Protein AF-A0A1Q3BXZ6-F1 (afdb_monomer)

Organism: 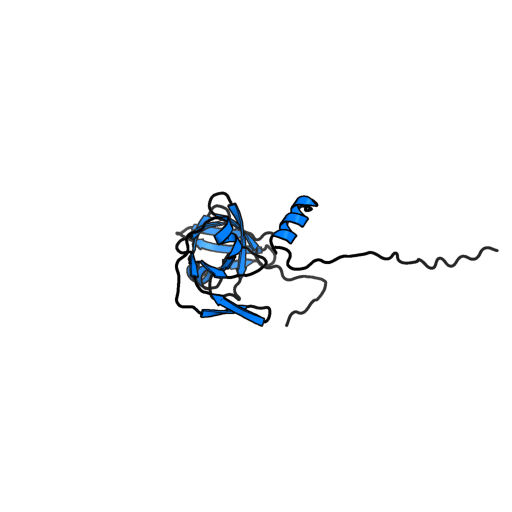Cephalotus follicularis (NCBI:txid3775)

Nearest PDB structures (foldseek):
  5yq8-assembly2_D  TM=7.982E-01  e=8.356E-07  Leishmania major
  4rgh-assembly1_A  TM=7.902E-01  e=2.159E-06  Homo sapiens
  4z2z-assembly1_A  TM=7.695E-01  e=9.748E-06  Saccharomyces cerevisiae S288C
  4z2z-assembly1_B  TM=7.275E-01  e=1.704E-05  Saccharomyces cerevisiae S288C
  7d66-assembly2_I  TM=7.516E-01  e=1.017E-04  Toxoplasma gondii GT1

pLDDT: mean 84.39, std 17.71, range [28.81, 98.69]

Foldseek 3Di:
DDDDDPPDDQDWFWFFKDQPNDTFIETEDQPDAFKAFEPVVCVVVVQDKDFDDKDWDQDPVRDIWIFGIWGFQGWMDTPNDTDTGIHTYTNDADGRMYHYPVVVVVQPDWDADSVQSKIWGDDPNDIDIGGGDPDPPPDPDDPVRVVVCVVVVRDPDDDDDDDDDDPDPPPDDDD

Structure (mmCIF, N/CA/C/O backbone):
data_AF-A0A1Q3BXZ6-F1
#
_entry.id   AF-A0A1Q3BXZ6-F1
#
loop_
_atom_site.group_PDB
_atom_site.id
_atom_site.type_symbol
_atom_site.label_atom_id
_atom_site.label_alt_id
_atom_site.label_comp_id
_atom_site.label_asym_id
_atom_site.label_entity_id
_atom_site.label_seq_id
_atom_site.pdbx_PDB_ins_code
_atom_site.Cartn_x
_atom_site.Cartn_y
_atom_site.Cartn_z
_atom_site.occupancy
_atom_site.B_iso_or_equiv
_atom_site.auth_seq_id
_atom_site.auth_comp_id
_atom_site.auth_asym_id
_atom_site.auth_atom_id
_atom_site.pdbx_PDB_model_num
ATOM 1 N N . MET A 1 1 ? 16.594 15.673 2.621 1.00 28.81 1 MET A N 1
ATOM 2 C CA . MET A 1 1 ? 17.407 15.980 3.817 1.00 28.81 1 MET A CA 1
ATOM 3 C C . MET A 1 1 ? 16.886 15.110 4.949 1.00 28.81 1 MET A C 1
ATOM 5 O O . MET A 1 1 ? 15.756 15.318 5.362 1.00 28.81 1 MET A O 1
ATOM 9 N N . LEU A 1 2 ? 17.637 14.093 5.377 1.00 33.41 2 LEU A N 1
ATOM 10 C CA . LEU A 1 2 ? 17.305 13.314 6.574 1.00 33.41 2 LEU A CA 1
ATOM 11 C C . LEU A 1 2 ? 18.161 13.869 7.714 1.00 33.41 2 LEU A C 1
ATOM 13 O O . LEU A 1 2 ? 19.382 13.752 7.671 1.00 33.41 2 LEU A O 1
ATOM 17 N N . ALA A 1 3 ? 17.528 14.539 8.674 1.00 36.66 3 ALA A N 1
ATOM 18 C CA . ALA A 1 3 ? 18.176 14.987 9.900 1.00 36.66 3 ALA A CA 1
ATOM 19 C C . ALA A 1 3 ? 17.964 13.910 10.971 1.00 36.66 3 ALA A C 1
ATOM 21 O O . ALA A 1 3 ? 16.825 13.584 11.302 1.00 36.66 3 ALA A O 1
ATOM 22 N N . PHE A 1 4 ? 19.056 13.334 11.471 1.00 41.00 4 PHE A N 1
ATOM 23 C CA . PHE A 1 4 ? 19.051 12.416 12.608 1.00 41.00 4 PHE A CA 1
ATOM 24 C C . PHE A 1 4 ? 19.331 13.231 13.876 1.00 41.00 4 PHE A C 1
ATOM 26 O O . PHE A 1 4 ? 20.467 13.632 14.112 1.00 41.00 4 PHE A O 1
ATOM 33 N N . ASP A 1 5 ? 18.300 13.476 14.680 1.00 43.28 5 ASP A N 1
ATOM 34 C CA . ASP A 1 5 ? 18.449 13.805 16.098 1.00 43.28 5 ASP A CA 1
ATOM 35 C C . ASP A 1 5 ? 17.980 12.578 16.890 1.00 43.28 5 ASP A C 1
ATOM 37 O O . ASP A 1 5 ? 16.884 12.056 16.671 1.00 43.28 5 ASP A O 1
ATOM 41 N N . GLY A 1 6 ? 18.848 12.063 17.757 1.00 42.91 6 GL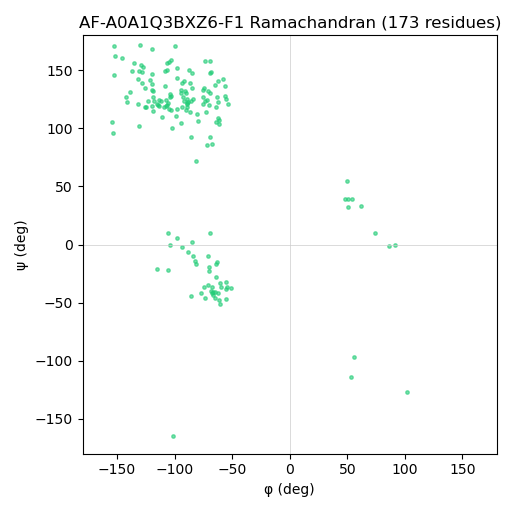Y A N 1
ATOM 42 C CA . GLY A 1 6 ? 18.713 10.775 18.438 1.00 42.91 6 GLY A CA 1
ATOM 43 C C . GLY A 1 6 ? 17.597 10.695 19.481 1.00 42.91 6 GLY A C 1
ATOM 44 O O . GLY A 1 6 ? 17.558 9.719 20.224 1.00 42.91 6 GLY A O 1
ATOM 45 N N . GLN A 1 7 ? 16.707 11.687 19.569 1.00 48.75 7 GLN A N 1
ATOM 46 C CA . GLN A 1 7 ? 15.677 11.733 20.611 1.00 48.75 7 GLN A CA 1
ATOM 47 C C . GLN A 1 7 ? 14.263 11.396 20.124 1.00 48.75 7 GLN A C 1
ATOM 49 O O . GLN A 1 7 ? 13.460 10.919 20.918 1.00 48.75 7 GLN A O 1
ATOM 54 N N . HIS A 1 8 ? 13.956 11.528 18.829 1.00 49.91 8 HIS A N 1
ATOM 55 C CA . HIS A 1 8 ? 12.671 11.094 18.270 1.00 49.91 8 HIS A CA 1
ATOM 56 C C . HIS A 1 8 ? 12.813 10.769 16.783 1.00 49.91 8 HIS A C 1
ATOM 58 O O . HIS A 1 8 ? 12.860 11.669 15.950 1.00 49.91 8 HIS A O 1
ATOM 64 N N . THR A 1 9 ? 12.825 9.484 16.425 1.00 52.75 9 THR A N 1
ATOM 65 C CA . THR A 1 9 ? 12.636 9.084 15.028 1.00 52.75 9 THR A CA 1
ATOM 66 C C . THR A 1 9 ? 11.179 9.362 14.639 1.00 52.75 9 THR A C 1
ATOM 68 O O . THR A 1 9 ? 10.270 8.819 15.278 1.00 52.75 9 THR A O 1
ATOM 71 N N . PRO A 1 10 ? 10.907 10.218 13.631 1.00 61.22 10 PRO A N 1
ATOM 72 C CA . PRO A 1 10 ? 9.554 10.402 13.125 1.00 61.22 10 PRO A CA 1
ATOM 73 C C . PRO A 1 10 ? 8.991 9.045 12.701 1.00 61.22 10 PRO A C 1
ATOM 75 O O . PRO A 1 10 ? 9.617 8.313 11.933 1.00 61.22 10 PRO A O 1
ATOM 78 N N . LYS A 1 11 ? 7.833 8.679 13.247 1.00 69.00 11 LYS A N 1
ATOM 79 C CA . LYS A 1 11 ? 7.190 7.399 12.958 1.00 69.00 11 LYS A CA 1
ATOM 80 C C . LYS A 1 11 ? 6.236 7.563 11.782 1.00 69.00 11 LYS A C 1
ATOM 82 O O . LYS A 1 11 ? 5.422 8.485 11.764 1.00 69.00 11 LYS A O 1
ATOM 87 N N . THR A 1 12 ? 6.335 6.653 10.821 1.00 80.12 12 THR A N 1
ATOM 88 C CA . THR A 1 12 ? 5.363 6.554 9.725 1.00 80.12 12 THR A CA 1
ATOM 89 C C . THR A 1 12 ? 4.214 5.647 10.159 1.00 80.12 12 THR A C 1
ATOM 91 O O . THR A 1 12 ? 4.410 4.758 10.988 1.00 80.12 12 THR A O 1
ATOM 94 N N . ILE A 1 13 ? 3.008 5.878 9.638 1.00 88.62 13 ILE A N 1
ATOM 95 C CA . ILE A 1 13 ? 1.862 5.014 9.928 1.00 88.62 13 ILE A CA 1
ATOM 96 C C . ILE A 1 13 ? 1.972 3.767 9.047 1.00 88.62 13 ILE A C 1
ATOM 98 O O . ILE A 1 13 ? 1.727 3.818 7.843 1.00 88.62 13 ILE A O 1
ATOM 102 N N . CYS A 1 14 ? 2.339 2.651 9.671 1.00 91.94 14 CYS A N 1
ATOM 103 C CA . CYS A 1 14 ? 2.259 1.317 9.086 1.00 91.94 14 CYS A CA 1
ATOM 104 C C . CYS A 1 14 ? 1.060 0.587 9.685 1.00 91.94 14 CYS A C 1
ATOM 106 O O . CYS A 1 14 ? 0.922 0.544 10.904 1.00 91.94 14 CYS A O 1
ATOM 108 N N . LEU A 1 15 ? 0.204 0.011 8.851 1.00 94.12 15 LEU A N 1
ATOM 109 C CA . LEU A 1 15 ? -0.963 -0.756 9.264 1.00 94.12 15 LEU A CA 1
ATOM 110 C C . LEU A 1 15 ? -0.742 -2.245 8.997 1.00 94.12 15 LEU A C 1
ATOM 112 O O . LEU A 1 15 ? -0.128 -2.627 7.998 1.00 94.12 15 LEU A O 1
ATOM 116 N N . GLN A 1 16 ? -1.349 -3.086 9.831 1.00 93.62 16 GLN A N 1
ATOM 117 C CA . GLN A 1 16 ? -1.573 -4.484 9.491 1.00 93.62 16 GLN A CA 1
ATOM 118 C C . GLN A 1 16 ? -2.811 -4.594 8.597 1.00 93.62 16 GLN A C 1
ATOM 120 O O . GLN A 1 16 ? -3.942 -4.368 9.036 1.00 93.62 16 GLN A O 1
ATOM 125 N N . GLY A 1 17 ? -2.587 -4.968 7.342 1.00 95.62 17 GLY A N 1
ATOM 126 C CA . GLY A 1 17 ? -3.631 -5.351 6.401 1.00 95.62 17 GLY A CA 1
ATOM 127 C C . GLY A 1 17 ? -3.767 -6.864 6.279 1.00 95.62 17 GLY A C 1
ATOM 128 O O . GLY A 1 17 ? -2.947 -7.637 6.787 1.00 95.62 17 GLY A O 1
ATOM 129 N N . THR A 1 18 ? -4.818 -7.307 5.599 1.00 97.31 18 THR A N 1
ATOM 130 C CA . THR A 1 18 ? -5.010 -8.708 5.215 1.00 97.31 18 THR A CA 1
ATOM 131 C C . THR A 1 18 ? -5.561 -8.784 3.795 1.00 97.31 18 THR A C 1
ATOM 133 O O . THR A 1 18 ? -6.525 -8.097 3.470 1.00 97.31 18 THR A O 1
ATOM 136 N N . TYR A 1 19 ? -4.950 -9.625 2.963 1.00 97.25 19 TYR A N 1
ATOM 137 C CA . TYR A 1 19 ? -5.489 -10.051 1.672 1.00 97.25 19 TYR A CA 1
ATOM 138 C C . TYR A 1 19 ? -5.782 -11.549 1.765 1.00 97.25 19 TYR A C 1
ATOM 140 O O . TYR A 1 19 ? -4.873 -12.337 2.035 1.00 97.25 19 TYR A O 1
ATOM 148 N N . GLN A 1 20 ? -7.042 -11.950 1.577 1.00 92.94 20 GLN A N 1
ATOM 149 C CA . GLN A 1 20 ? -7.506 -13.315 1.865 1.00 92.94 20 GLN A CA 1
ATOM 150 C C . GLN A 1 20 ? -7.157 -13.732 3.311 1.00 92.94 20 GLN A C 1
ATOM 152 O O . GLN A 1 20 ? -7.675 -13.150 4.257 1.00 92.94 20 GLN A O 1
ATOM 157 N N . SER A 1 21 ? -6.273 -14.716 3.500 1.00 91.25 21 SER A N 1
ATOM 158 C CA . SER A 1 21 ? -5.749 -15.130 4.809 1.00 91.25 21 SER A CA 1
ATOM 159 C C . SER A 1 21 ? -4.318 -14.645 5.080 1.00 91.25 21 SER A C 1
ATOM 161 O O . SER A 1 21 ? -3.756 -14.965 6.128 1.00 91.25 21 SER A O 1
ATOM 163 N N . HIS A 1 22 ? -3.696 -13.922 4.142 1.00 93.88 22 HIS A N 1
ATOM 164 C CA . HIS A 1 22 ? -2.320 -13.441 4.265 1.00 93.88 22 HIS A CA 1
ATOM 165 C C . HIS A 1 22 ? -2.286 -12.075 4.948 1.00 93.88 22 HIS A C 1
ATOM 167 O O . HIS A 1 22 ? -2.864 -11.104 4.458 1.00 93.88 22 HIS A O 1
ATOM 173 N N . LYS A 1 23 ? -1.581 -12.003 6.077 1.00 94.62 23 LYS A N 1
ATOM 174 C CA . LYS A 1 23 ? -1.286 -10.753 6.779 1.00 94.62 23 LYS A CA 1
ATOM 175 C C . LYS A 1 23 ? -0.198 -9.998 6.029 1.00 94.62 23 LYS A C 1
ATOM 177 O O . LYS A 1 23 ? 0.865 -10.566 5.804 1.00 94.62 23 LYS A O 1
ATOM 182 N N . LEU A 1 24 ? -0.454 -8.735 5.703 1.00 93.62 24 LEU A N 1
ATOM 183 C CA . LEU A 1 24 ? 0.491 -7.880 4.989 1.00 93.62 24 LEU A CA 1
ATOM 184 C C . LEU A 1 24 ? 0.728 -6.533 5.680 1.00 93.62 24 LEU A C 1
ATOM 186 O O . LEU A 1 24 ? -0.168 -5.999 6.335 1.00 93.62 24 LEU A O 1
ATOM 190 N N . GLN A 1 25 ? 1.931 -5.985 5.536 1.00 94.12 25 GLN A N 1
ATOM 191 C CA . GLN A 1 25 ? 2.272 -4.640 5.998 1.00 94.12 25 GLN A CA 1
ATOM 192 C C . GLN A 1 25 ? 1.876 -3.593 4.957 1.00 94.12 25 GLN A C 1
ATOM 194 O O . GLN A 1 25 ? 2.309 -3.651 3.803 1.00 94.12 25 GLN A O 1
ATOM 199 N N . VAL A 1 26 ? 1.090 -2.608 5.391 1.00 96.19 26 VAL A N 1
ATOM 200 C CA . VAL A 1 26 ? 0.628 -1.489 4.565 1.00 96.19 26 VAL A CA 1
ATOM 201 C C . VAL A 1 26 ? 1.242 -0.196 5.069 1.00 96.19 26 VAL A C 1
ATOM 203 O O . VAL A 1 26 ? 0.998 0.208 6.202 1.00 96.19 26 VAL A O 1
ATOM 206 N N . LEU A 1 27 ? 2.012 0.479 4.228 1.00 94.88 27 LEU A N 1
ATOM 207 C CA . LEU A 1 27 ? 2.540 1.806 4.514 1.00 94.88 27 LEU A CA 1
ATOM 208 C C . LEU A 1 27 ? 1.565 2.873 4.026 1.00 94.88 27 LEU A C 1
ATOM 210 O O . LEU A 1 27 ? 1.160 2.843 2.865 1.00 94.88 27 LEU A O 1
ATOM 214 N N . LEU A 1 28 ? 1.235 3.838 4.883 1.00 94.19 28 LEU A N 1
ATOM 215 C CA . LEU A 1 28 ? 0.572 5.064 4.450 1.00 94.19 28 LEU A CA 1
ATOM 216 C C . LEU A 1 28 ? 1.630 6.110 4.108 1.00 94.19 28 LEU A C 1
ATOM 218 O O . LEU A 1 28 ? 2.367 6.549 4.993 1.00 94.19 28 LEU A O 1
ATOM 222 N N . ASP A 1 29 ? 1.698 6.508 2.840 1.00 91.94 29 ASP A N 1
ATOM 223 C CA . ASP A 1 29 ? 2.747 7.390 2.336 1.00 91.94 29 ASP A CA 1
ATOM 224 C C . ASP A 1 29 ? 2.170 8.556 1.527 1.00 91.94 29 ASP A C 1
ATOM 226 O O . ASP A 1 29 ? 1.836 8.431 0.351 1.00 91.94 29 ASP A O 1
ATOM 230 N N . ASN A 1 30 ? 2.106 9.732 2.150 1.00 89.38 30 ASN A N 1
ATOM 231 C CA . ASN A 1 30 ? 1.688 10.959 1.471 1.00 89.38 30 ASN A CA 1
ATOM 232 C C . ASN A 1 30 ? 2.725 11.484 0.457 1.00 89.38 30 ASN A C 1
ATOM 234 O O . ASN A 1 30 ? 2.408 12.399 -0.301 1.00 89.38 30 ASN A O 1
ATOM 238 N N . GLY A 1 31 ? 3.940 10.925 0.429 1.00 91.31 31 GLY A N 1
ATOM 239 C CA . GLY A 1 31 ? 4.962 11.203 -0.577 1.00 91.31 31 GLY A CA 1
ATOM 240 C C . GLY A 1 31 ? 4.788 10.400 -1.869 1.00 91.31 31 GLY A C 1
ATOM 241 O O . GLY A 1 31 ? 5.386 10.748 -2.888 1.00 91.31 31 GLY A O 1
ATOM 242 N N . SER A 1 32 ? 3.950 9.361 -1.858 1.00 93.50 32 SER A N 1
ATOM 243 C CA . SER A 1 32 ? 3.659 8.524 -3.022 1.00 93.50 32 SER A CA 1
ATOM 244 C C . SER A 1 32 ? 2.408 9.008 -3.753 1.00 93.50 32 SER A C 1
ATOM 246 O O . SER A 1 32 ? 1.350 9.193 -3.157 1.00 93.50 32 SER A O 1
ATOM 248 N N . THR A 1 33 ? 2.492 9.180 -5.075 1.00 95.81 33 THR A N 1
ATOM 249 C CA . THR A 1 33 ? 1.341 9.612 -5.893 1.00 95.81 33 THR A CA 1
ATOM 250 C C . THR A 1 33 ? 0.317 8.498 -6.106 1.00 95.81 33 THR A C 1
ATOM 252 O O . THR A 1 33 ? -0.883 8.756 -6.092 1.00 95.81 33 THR A O 1
ATOM 255 N N . HIS A 1 34 ? 0.782 7.260 -6.264 1.00 97.75 34 HIS A N 1
ATOM 256 C CA . HIS A 1 34 ? -0.046 6.092 -6.553 1.00 97.75 34 HIS A CA 1
ATOM 257 C C . HIS A 1 34 ? 0.074 5.037 -5.456 1.00 97.75 34 HIS A C 1
ATOM 259 O O . HIS A 1 34 ? 0.965 5.102 -4.609 1.00 97.75 34 HIS A O 1
ATOM 265 N N . ASN A 1 35 ? -0.816 4.050 -5.504 1.00 98.25 35 ASN A N 1
ATOM 266 C CA . ASN A 1 35 ? -0.722 2.875 -4.654 1.00 98.25 35 ASN A CA 1
ATOM 267 C C . ASN A 1 35 ? 0.169 1.813 -5.309 1.00 98.25 35 ASN A C 1
ATOM 269 O O . ASN A 1 35 ? 0.060 1.551 -6.511 1.00 98.25 35 ASN A O 1
ATOM 273 N N . PHE A 1 36 ? 1.017 1.165 -4.515 1.00 98.00 36 PHE A N 1
ATOM 274 C CA . PHE A 1 36 ? 1.978 0.173 -4.989 1.00 98.00 36 PHE A CA 1
ATOM 275 C C . PHE A 1 36 ? 1.875 -1.141 -4.219 1.00 98.00 36 PHE A C 1
ATOM 277 O O . PHE A 1 36 ? 1.505 -1.166 -3.046 1.00 98.00 36 PHE A O 1
ATOM 284 N N . ILE A 1 37 ? 2.250 -2.235 -4.877 1.00 98.19 37 ILE A N 1
ATOM 285 C CA . ILE A 1 37 ? 2.395 -3.563 -4.279 1.00 98.19 37 ILE A CA 1
ATOM 286 C C . ILE A 1 37 ? 3.730 -4.186 -4.689 1.00 98.19 37 ILE A C 1
ATOM 288 O O . ILE A 1 37 ? 4.179 -4.047 -5.831 1.00 98.19 37 ILE A O 1
ATOM 292 N N . GLN A 1 38 ? 4.362 -4.895 -3.755 1.00 96.94 38 GLN A N 1
ATOM 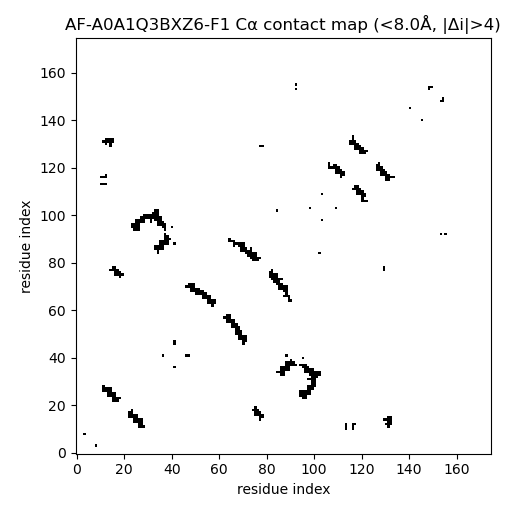293 C CA . GLN A 1 38 ? 5.591 -5.634 -4.022 1.00 96.94 38 GLN A CA 1
ATOM 294 C C . GLN A 1 38 ? 5.367 -6.754 -5.043 1.00 96.94 38 GLN A C 1
ATOM 296 O O . GLN A 1 38 ? 4.546 -7.651 -4.841 1.00 96.94 38 GLN A O 1
ATOM 301 N N . GLU A 1 39 ? 6.184 -6.775 -6.095 1.00 97.00 39 GLU A N 1
ATOM 302 C CA . GLU A 1 39 ? 6.166 -7.822 -7.127 1.00 97.00 39 GLU A CA 1
ATOM 303 C C . GLU A 1 39 ? 6.322 -9.238 -6.555 1.00 97.00 39 GLU A C 1
ATOM 305 O O . GLU A 1 39 ? 5.655 -10.186 -6.987 1.00 97.00 39 GLU A O 1
ATOM 310 N N . ARG A 1 40 ? 7.167 -9.382 -5.529 1.00 95.31 40 ARG A N 1
ATOM 311 C CA . ARG A 1 40 ? 7.364 -10.650 -4.827 1.00 95.31 40 ARG A CA 1
ATOM 312 C C . ARG A 1 40 ? 6.073 -11.133 -4.160 1.00 95.31 40 ARG A C 1
ATOM 314 O O . ARG A 1 40 ? 5.775 -12.322 -4.234 1.00 95.31 40 ARG A O 1
ATOM 321 N N . LEU A 1 41 ? 5.305 -10.237 -3.534 1.00 95.81 41 LEU A N 1
ATOM 322 C CA . LEU A 1 41 ? 4.034 -10.592 -2.897 1.00 95.81 41 LEU A CA 1
ATOM 323 C C . LEU A 1 41 ? 3.018 -11.070 -3.940 1.00 95.81 41 LEU A C 1
ATOM 325 O O . LEU A 1 41 ? 2.410 -12.123 -3.760 1.00 95.81 41 LEU A O 1
ATOM 329 N N . VAL A 1 42 ? 2.893 -10.335 -5.049 1.00 97.75 42 VAL A N 1
ATOM 330 C CA . VAL A 1 42 ? 2.014 -10.691 -6.177 1.00 97.75 42 VAL A CA 1
ATOM 331 C C . VAL A 1 42 ? 2.334 -12.090 -6.694 1.00 97.75 42 VAL A C 1
ATOM 333 O O . VAL A 1 42 ? 1.431 -12.909 -6.852 1.00 97.75 42 VAL A O 1
ATOM 336 N N . SER A 1 43 ? 3.621 -12.382 -6.891 1.00 96.50 43 SER A N 1
ATOM 337 C CA . SER A 1 43 ? 4.089 -13.681 -7.382 1.00 96.50 43 SER A CA 1
ATOM 338 C C . SER A 1 43 ? 3.826 -14.808 -6.378 1.00 96.50 43 SER A C 1
ATOM 340 O O . SER A 1 43 ? 3.346 -15.871 -6.760 1.00 96.50 43 SER A O 1
ATOM 342 N N . ASN A 1 44 ? 4.093 -14.574 -5.089 1.00 95.31 44 ASN A N 1
ATOM 343 C CA . ASN A 1 44 ? 3.921 -15.577 -4.034 1.00 95.31 44 ASN A CA 1
ATOM 344 C C . ASN A 1 44 ? 2.453 -15.941 -3.784 1.00 95.31 44 ASN A C 1
ATOM 346 O O . ASN A 1 44 ? 2.157 -17.092 -3.475 1.00 95.31 44 ASN A O 1
ATOM 350 N N . LEU A 1 45 ? 1.552 -14.963 -3.883 1.00 95.69 45 LEU A N 1
ATOM 351 C CA . LEU A 1 45 ? 0.121 -15.151 -3.643 1.00 95.69 45 LEU A CA 1
ATOM 352 C C . LEU A 1 45 ? -0.671 -15.451 -4.923 1.00 95.69 45 LEU A C 1
ATOM 354 O O . LEU A 1 45 ? -1.880 -15.654 -4.853 1.00 95.69 45 LEU A O 1
ATOM 358 N N . GLY A 1 46 ? -0.015 -15.474 -6.088 1.00 96.94 46 GLY A N 1
ATOM 359 C CA . GLY A 1 46 ? -0.674 -15.721 -7.372 1.00 96.94 46 GLY A CA 1
ATOM 360 C C . GLY A 1 46 ? -1.724 -14.662 -7.722 1.00 96.94 46 GLY A C 1
ATOM 361 O O . GLY A 1 46 ? -2.747 -14.985 -8.326 1.00 96.94 46 GLY A O 1
ATOM 362 N N . ILE A 1 47 ? -1.502 -13.407 -7.320 1.00 97.69 47 ILE A N 1
ATOM 363 C CA . ILE A 1 47 ? -2.448 -12.317 -7.578 1.00 97.69 47 ILE A CA 1
ATOM 364 C C . ILE A 1 47 ? -2.453 -12.019 -9.080 1.00 97.69 47 ILE A C 1
ATOM 366 O O . ILE A 1 47 ? -1.404 -11.847 -9.704 1.00 97.69 47 ILE A O 1
ATOM 370 N N . SER A 1 48 ? -3.649 -11.954 -9.665 1.00 97.88 48 SER A N 1
ATOM 371 C CA . SER A 1 48 ? -3.815 -11.629 -11.082 1.00 97.88 48 SER A CA 1
ATOM 372 C C . SER A 1 48 ? -3.360 -10.200 -11.375 1.00 97.88 48 SER A C 1
ATOM 374 O O . SER A 1 48 ? -3.684 -9.270 -10.636 1.00 97.88 48 SER A O 1
ATOM 376 N N . LYS A 1 49 ? -2.640 -10.027 -12.485 1.00 98.00 49 LYS A N 1
ATOM 377 C CA . LYS A 1 49 ? -2.124 -8.737 -12.948 1.00 98.00 49 LYS A CA 1
ATOM 378 C C . LYS A 1 49 ? -2.475 -8.495 -14.409 1.00 98.00 49 LYS A C 1
ATOM 380 O O . LYS A 1 49 ? -2.647 -9.443 -15.173 1.00 98.00 49 LYS A O 1
ATOM 385 N N . VAL A 1 50 ? -2.551 -7.226 -14.781 1.00 98.50 50 VAL A N 1
ATOM 386 C CA . VAL A 1 50 ? -2.761 -6.773 -16.158 1.00 98.50 50 VAL A CA 1
ATOM 387 C C . VAL A 1 50 ? -1.601 -5.891 -16.592 1.00 98.50 50 VAL A C 1
ATOM 389 O O . VAL A 1 50 ? -1.091 -5.092 -15.799 1.00 98.50 50 VAL A O 1
ATOM 392 N N . ASP A 1 51 ? -1.195 -6.031 -17.849 1.00 98.44 51 ASP A N 1
ATOM 393 C CA . ASP A 1 51 ? -0.187 -5.161 -18.444 1.00 98.44 51 ASP A CA 1
ATOM 394 C C . ASP A 1 51 ? -0.744 -3.749 -18.627 1.00 98.44 51 ASP A C 1
ATOM 396 O O . ASP A 1 51 ? -1.934 -3.537 -18.877 1.00 98.44 51 ASP A O 1
ATOM 400 N N . ILE A 1 52 ? 0.137 -2.765 -18.499 1.00 98.25 52 ILE A N 1
ATOM 401 C CA . ILE A 1 52 ? -0.180 -1.351 -18.691 1.00 98.25 52 ILE A CA 1
ATOM 402 C C . ILE A 1 52 ? 0.841 -0.718 -19.628 1.00 98.25 52 ILE A C 1
ATOM 404 O O . ILE A 1 52 ? 1.877 -1.303 -19.940 1.00 98.25 52 ILE A O 1
ATOM 408 N N . LYS A 1 53 ? 0.584 0.525 -20.044 1.00 97.88 53 LYS A N 1
ATOM 409 C CA . LYS A 1 53 ? 1.630 1.330 -20.674 1.00 97.88 53 LYS A CA 1
ATOM 410 C C . LYS A 1 53 ? 2.765 1.546 -19.658 1.00 97.88 53 LYS A C 1
ATOM 412 O O . LYS A 1 53 ? 2.486 2.114 -18.600 1.00 97.88 53 LYS A O 1
ATOM 417 N N . PRO A 1 54 ? 4.012 1.146 -19.967 1.00 97.81 54 PRO A N 1
ATOM 418 C CA . PRO A 1 54 ? 5.122 1.313 -19.044 1.00 97.81 54 PRO A CA 1
ATOM 419 C C . PRO A 1 54 ? 5.348 2.768 -18.645 1.00 97.81 54 PRO A C 1
ATOM 421 O O . PRO A 1 54 ? 5.243 3.671 -19.481 1.00 97.81 54 PRO A O 1
ATOM 424 N N . PHE A 1 55 ? 5.705 2.986 -17.383 1.00 97.56 55 PHE A N 1
ATOM 425 C CA . PHE A 1 55 ? 6.116 4.295 -16.883 1.00 97.56 55 PHE A CA 1
ATOM 426 C C . PHE A 1 55 ? 7.195 4.176 -15.806 1.00 97.56 55 PHE A C 1
ATOM 428 O O . PHE A 1 55 ? 7.388 3.118 -15.203 1.00 97.56 55 PHE A O 1
ATOM 435 N N . HIS A 1 56 ? 7.908 5.277 -15.581 1.00 97.38 56 HIS A N 1
ATOM 436 C CA . HIS A 1 56 ? 8.974 5.355 -14.592 1.00 97.38 56 HIS A CA 1
ATOM 437 C C . HIS A 1 56 ? 8.454 5.872 -13.254 1.00 97.38 56 HIS A C 1
ATOM 439 O O . HIS A 1 56 ? 7.674 6.824 -13.202 1.00 97.38 56 HIS A O 1
ATOM 445 N N . VAL A 1 57 ? 8.928 5.256 -12.177 1.00 95.62 57 VAL A N 1
ATOM 446 C CA . VAL A 1 57 ? 8.648 5.642 -10.797 1.00 95.62 57 VAL A CA 1
ATOM 447 C C . VAL A 1 57 ? 9.950 6.079 -10.150 1.00 95.62 57 VAL A C 1
ATOM 449 O O . VAL A 1 57 ? 10.899 5.302 -10.067 1.00 95.62 57 VAL A O 1
ATOM 452 N N . TYR A 1 58 ? 9.981 7.324 -9.690 1.00 93.56 58 TYR A N 1
ATOM 453 C CA . TYR A 1 58 ? 11.094 7.887 -8.937 1.00 93.56 58 TYR A CA 1
ATOM 454 C C . TYR A 1 58 ? 10.856 7.623 -7.456 1.00 93.56 58 TYR A C 1
ATOM 456 O O . TYR A 1 58 ? 9.854 8.075 -6.902 1.00 93.56 58 TYR A O 1
ATOM 464 N N . VAL A 1 59 ? 11.754 6.876 -6.825 1.00 88.12 59 VAL A N 1
ATOM 465 C CA . VAL A 1 59 ? 11.631 6.490 -5.415 1.00 88.12 59 VAL A CA 1
ATOM 466 C C . VAL A 1 59 ? 12.561 7.322 -4.530 1.00 88.12 59 VAL A C 1
ATOM 468 O O . VAL A 1 59 ? 13.540 7.909 -4.989 1.00 88.12 59 VAL A O 1
ATOM 471 N N . GLY A 1 60 ? 12.247 7.400 -3.233 1.00 80.31 60 GLY A N 1
ATOM 472 C CA . GLY A 1 60 ? 12.920 8.307 -2.292 1.00 80.31 60 GLY A CA 1
ATOM 473 C C . GLY A 1 60 ? 14.418 8.051 -2.072 1.00 80.31 60 GLY A C 1
ATOM 474 O O . GLY A 1 60 ? 15.110 8.925 -1.555 1.00 80.31 60 GLY A O 1
ATOM 475 N N . ASN A 1 61 ? 14.936 6.888 -2.478 1.00 79.62 61 ASN A N 1
ATOM 476 C CA . ASN A 1 61 ? 16.370 6.572 -2.469 1.00 79.62 61 ASN A CA 1
ATOM 477 C C . ASN A 1 61 ? 17.112 7.065 -3.733 1.00 79.62 61 ASN A C 1
ATOM 479 O O . ASN A 1 61 ? 18.313 6.838 -3.852 1.00 79.62 61 ASN A O 1
ATOM 483 N N . GLY A 1 62 ? 16.420 7.736 -4.660 1.00 86.69 62 GLY A N 1
ATOM 484 C CA . GLY A 1 62 ? 16.981 8.243 -5.912 1.00 86.69 62 GLY A CA 1
ATOM 485 C C . GLY A 1 62 ? 16.996 7.230 -7.059 1.00 86.69 62 GLY A C 1
ATOM 486 O O . GLY A 1 62 ? 17.406 7.586 -8.163 1.00 86.69 62 GLY A O 1
ATOM 487 N N . GLU A 1 63 ? 16.545 5.994 -6.835 1.00 89.19 63 GLU A N 1
ATOM 488 C CA . GLU A 1 63 ? 16.399 5.009 -7.905 1.00 89.19 63 GLU A CA 1
ATOM 489 C C . GLU A 1 63 ? 15.200 5.330 -8.809 1.00 89.19 63 GLU A C 1
ATOM 491 O O . GLU A 1 63 ? 14.245 6.020 -8.432 1.00 89.19 63 GLU A O 1
ATOM 496 N N . VAL A 1 64 ? 15.253 4.788 -10.025 1.00 94.50 64 VAL A N 1
ATOM 497 C CA . VAL A 1 64 ? 14.157 4.844 -10.990 1.00 94.50 64 VAL A CA 1
ATOM 498 C C . VAL A 1 64 ? 13.729 3.422 -11.303 1.00 94.50 64 VAL A C 1
ATOM 500 O O . VAL A 1 64 ? 14.488 2.644 -11.878 1.00 94.50 64 VAL A O 1
ATOM 503 N N . LEU A 1 65 ? 12.498 3.090 -10.933 1.00 95.38 65 LEU A N 1
ATOM 504 C CA . LEU A 1 65 ? 11.890 1.796 -11.209 1.00 95.38 65 LEU A CA 1
ATOM 505 C C . LEU A 1 65 ? 10.995 1.900 -12.442 1.00 95.38 65 LEU A C 1
ATOM 507 O O . LEU A 1 65 ? 10.443 2.958 -12.739 1.00 95.38 65 LEU A O 1
ATOM 511 N N . THR A 1 66 ? 10.834 0.797 -13.169 1.00 97.50 66 THR A N 1
ATOM 512 C CA . THR A 1 66 ? 9.896 0.729 -14.296 1.00 97.50 66 THR A CA 1
ATOM 513 C C . THR A 1 66 ? 8.680 -0.081 -13.880 1.00 97.50 66 THR A C 1
ATOM 515 O O . THR A 1 66 ? 8.814 -1.241 -13.502 1.00 97.50 66 THR A O 1
ATOM 518 N N . CYS A 1 67 ? 7.495 0.519 -13.964 1.00 98.19 67 CYS A N 1
ATOM 519 C CA . CYS A 1 67 ? 6.239 -0.184 -13.750 1.00 98.19 67 CYS A CA 1
ATOM 520 C C . CYS A 1 67 ? 5.704 -0.695 -15.089 1.00 98.19 67 CYS A C 1
ATOM 522 O O . CYS A 1 67 ? 5.570 0.079 -16.037 1.00 98.19 67 CYS A O 1
ATOM 524 N N . LEU A 1 68 ? 5.411 -1.993 -15.164 1.00 98.38 68 LEU A N 1
ATOM 525 C CA . LEU A 1 68 ? 4.956 -2.672 -16.387 1.00 98.38 68 LEU A CA 1
ATOM 526 C C . LEU A 1 68 ? 3.526 -3.210 -16.280 1.00 98.38 68 LEU A C 1
ATOM 528 O O . LEU A 1 68 ? 2.879 -3.462 -17.292 1.00 98.38 68 LEU A O 1
ATOM 532 N N . SER A 1 69 ? 3.036 -3.411 -15.058 1.00 98.62 69 SER A N 1
ATOM 533 C CA . SER A 1 69 ? 1.751 -4.059 -14.796 1.00 98.62 69 SER A CA 1
ATOM 534 C C . SER A 1 69 ? 1.141 -3.565 -13.486 1.00 98.62 69 SER A C 1
ATOM 536 O O . SER A 1 69 ? 1.828 -2.993 -12.633 1.00 98.62 69 SER A O 1
ATOM 538 N N . LYS A 1 70 ? -0.163 -3.786 -13.325 1.00 98.69 70 LYS A N 1
ATOM 539 C CA . LYS A 1 70 ? -0.891 -3.502 -12.086 1.00 98.69 70 LYS A CA 1
ATOM 540 C C . LYS A 1 70 ? -1.833 -4.642 -11.711 1.00 98.69 70 LYS A C 1
ATOM 542 O O . LYS A 1 70 ? -2.288 -5.392 -12.574 1.00 98.69 70 LYS A O 1
ATOM 547 N N . CYS A 1 71 ? -2.156 -4.728 -10.431 1.00 98.62 71 CYS A N 1
ATOM 548 C CA . CYS A 1 71 ? -3.276 -5.502 -9.915 1.00 98.62 71 CYS A CA 1
ATOM 549 C C . CYS A 1 71 ? -4.512 -4.591 -9.839 1.00 98.62 71 CYS A C 1
ATOM 551 O O . CYS A 1 71 ? -4.383 -3.416 -9.494 1.00 98.62 71 CYS A O 1
ATOM 553 N N . VAL A 1 72 ? -5.694 -5.110 -10.173 1.00 98.31 72 VAL A N 1
ATOM 554 C CA . VAL A 1 72 ? -6.937 -4.321 -10.275 1.00 98.31 72 VAL A CA 1
ATOM 555 C C . VAL A 1 72 ? -7.972 -4.855 -9.297 1.00 98.31 72 VAL A C 1
ATOM 557 O O . VAL A 1 72 ? -8.128 -6.072 -9.206 1.00 98.31 72 VAL A O 1
ATOM 560 N N . ASN A 1 73 ? -8.690 -3.956 -8.615 1.00 97.56 73 ASN A N 1
ATOM 561 C CA . ASN A 1 73 ? -9.750 -4.290 -7.651 1.00 97.56 73 ASN A CA 1
ATOM 562 C C . ASN A 1 73 ? -9.316 -5.345 -6.618 1.00 97.56 73 ASN A C 1
ATOM 564 O O . ASN A 1 73 ? -9.927 -6.406 -6.483 1.00 97.56 73 ASN A O 1
ATOM 568 N N . ILE A 1 74 ? -8.207 -5.077 -5.931 1.00 98.12 74 ILE A N 1
ATOM 569 C CA . ILE A 1 74 ? -7.659 -5.967 -4.911 1.00 98.12 74 ILE A CA 1
ATOM 570 C C . ILE A 1 74 ? -8.316 -5.666 -3.555 1.00 98.12 74 ILE A C 1
ATOM 572 O O . ILE A 1 74 ? -8.073 -4.582 -3.016 1.00 98.12 74 ILE A O 1
ATOM 576 N N . PRO A 1 75 ? -9.099 -6.605 -2.978 1.00 98.00 75 PRO A N 1
ATOM 577 C CA . PRO A 1 75 ? -9.702 -6.436 -1.658 1.00 98.00 75 PRO A CA 1
ATOM 578 C C . PRO A 1 75 ? -8.649 -6.562 -0.560 1.00 98.00 75 PRO A C 1
ATOM 580 O O . PRO A 1 75 ? -8.110 -7.645 -0.336 1.00 98.00 75 PRO A O 1
ATOM 583 N N . ILE A 1 76 ? -8.373 -5.481 0.163 1.00 98.44 76 ILE A N 1
ATOM 584 C CA . ILE A 1 76 ? -7.529 -5.519 1.360 1.00 98.44 76 ILE A CA 1
ATOM 585 C C . ILE A 1 76 ? -8.355 -5.057 2.555 1.00 98.44 76 ILE A C 1
ATOM 587 O O . ILE A 1 76 ? -8.936 -3.972 2.556 1.00 98.44 76 ILE A O 1
ATOM 591 N N . THR A 1 77 ? -8.368 -5.874 3.604 1.00 98.19 77 THR A N 1
ATOM 592 C CA . THR A 1 77 ? -8.969 -5.518 4.886 1.00 98.19 77 THR A CA 1
ATOM 593 C C . THR A 1 77 ? -7.943 -4.814 5.767 1.00 98.19 77 THR A C 1
ATOM 595 O O . THR A 1 77 ? -6.899 -5.382 6.087 1.00 98.19 77 THR A O 1
ATOM 598 N N . LEU A 1 78 ? -8.256 -3.598 6.210 1.00 97.00 78 LEU A N 1
ATOM 599 C CA . LEU A 1 78 ? -7.486 -2.819 7.176 1.00 97.00 78 LEU A CA 1
ATOM 600 C C . LEU A 1 78 ? -8.287 -2.727 8.477 1.00 97.00 78 LEU A C 1
ATOM 602 O O . LEU A 1 78 ? -9.328 -2.078 8.528 1.00 97.00 78 LEU A O 1
ATOM 606 N N . GLN A 1 79 ? -7.820 -3.403 9.530 1.00 94.38 79 GLN A N 1
ATOM 607 C CA . GLN A 1 79 ? -8.463 -3.416 10.855 1.00 94.38 79 GLN A CA 1
ATOM 608 C C . GLN A 1 79 ? -9.985 -3.686 10.844 1.00 94.38 79 GLN A C 1
ATOM 610 O O . GLN A 1 79 ? -10.737 -3.073 11.597 1.00 94.38 79 GLN A O 1
ATOM 615 N N . GLY A 1 80 ? -10.444 -4.598 9.985 1.00 93.12 80 GLY A N 1
ATOM 616 C CA . GLY A 1 80 ? -11.863 -4.960 9.861 1.00 93.12 80 GLY A CA 1
ATOM 617 C C . GLY A 1 80 ? -12.658 -4.154 8.828 1.00 93.12 80 GLY A C 1
ATOM 618 O O . GLY A 1 80 ? -13.835 -4.440 8.632 1.00 93.12 80 GLY A O 1
ATOM 619 N N . HIS A 1 81 ? -12.031 -3.201 8.136 1.00 95.69 81 HIS A N 1
ATOM 620 C CA . HIS A 1 81 ? -12.638 -2.450 7.036 1.00 95.69 81 HIS A CA 1
ATOM 621 C C . HIS A 1 81 ? -12.052 -2.909 5.702 1.00 95.69 81 HIS A C 1
ATOM 623 O O . HIS A 1 81 ? -10.839 -2.841 5.512 1.00 95.69 81 HIS A O 1
ATOM 629 N N . GLU A 1 82 ? -12.886 -3.409 4.794 1.00 96.19 82 GLU A N 1
ATOM 630 C CA . GLU A 1 82 ? -12.447 -3.812 3.456 1.00 96.19 82 GLU A CA 1
ATOM 631 C C . GLU A 1 82 ? -12.434 -2.618 2.502 1.00 96.19 82 GLU A C 1
ATOM 633 O O . GLU A 1 82 ? -13.379 -1.833 2.452 1.00 96.19 82 GLU A O 1
ATOM 638 N N . PHE A 1 83 ? -11.356 -2.509 1.732 1.00 97.25 83 PHE A N 1
ATOM 639 C CA . PHE A 1 83 ? -11.186 -1.517 0.682 1.00 97.25 83 PHE A CA 1
ATOM 640 C C . PHE A 1 83 ? -10.718 -2.207 -0.598 1.00 97.25 83 PHE A C 1
ATOM 642 O O . PHE A 1 83 ? -10.011 -3.216 -0.553 1.00 97.25 83 PHE A O 1
ATOM 649 N N . GLN A 1 84 ? -11.096 -1.639 -1.739 1.00 97.38 84 GLN A N 1
ATOM 650 C CA . GLN A 1 84 ? -10.694 -2.116 -3.059 1.00 97.38 84 GLN A CA 1
ATOM 651 C C . GLN A 1 84 ? -9.597 -1.212 -3.611 1.00 97.38 84 GLN A C 1
ATOM 653 O O . GLN A 1 84 ? -9.765 0.007 -3.659 1.00 97.38 84 GLN A O 1
ATOM 658 N N . PHE A 1 85 ? -8.486 -1.808 -4.041 1.00 98.25 85 PHE A N 1
ATOM 659 C CA . PHE A 1 85 ? -7.331 -1.061 -4.526 1.00 98.25 85 PHE A CA 1
ATOM 660 C C . PHE A 1 85 ? -6.893 -1.497 -5.920 1.00 98.25 85 PHE A C 1
ATOM 662 O O . PHE A 1 85 ? -6.698 -2.683 -6.188 1.00 98.25 85 PHE A O 1
ATOM 669 N N . ASP A 1 86 ? -6.624 -0.513 -6.771 1.00 98.31 86 ASP A N 1
ATOM 670 C CA . ASP A 1 86 ? -5.730 -0.682 -7.911 1.00 98.31 86 ASP A CA 1
ATOM 671 C C . ASP A 1 86 ? -4.294 -0.446 -7.434 1.00 98.31 86 ASP A C 1
ATOM 673 O O . ASP A 1 86 ? -3.998 0.612 -6.875 1.00 98.31 86 ASP A O 1
ATOM 677 N N . LEU A 1 87 ? -3.412 -1.427 -7.638 1.00 98.69 87 LEU A N 1
ATOM 678 C CA . LEU A 1 87 ? -2.049 -1.435 -7.100 1.00 98.69 87 LEU A CA 1
ATOM 679 C C . LEU A 1 87 ? -1.026 -1.629 -8.219 1.00 98.69 87 LEU A C 1
ATOM 681 O O . LEU A 1 87 ? -1.000 -2.672 -8.876 1.00 98.69 87 LEU A O 1
ATOM 685 N N . TYR A 1 88 ? -0.152 -0.647 -8.420 1.00 98.69 88 TYR A N 1
ATOM 686 C CA . TYR A 1 88 ? 0.948 -0.749 -9.375 1.00 98.69 88 TYR A CA 1
ATOM 687 C C . TYR A 1 88 ? 2.050 -1.659 -8.841 1.00 98.69 88 TYR A C 1
ATOM 689 O O . TYR A 1 88 ? 2.449 -1.567 -7.680 1.00 98.69 88 TYR A O 1
ATOM 697 N N . ILE A 1 89 ? 2.552 -2.546 -9.695 1.00 98.50 89 ILE A N 1
ATOM 698 C CA . ILE A 1 89 ? 3.520 -3.556 -9.280 1.00 98.50 89 ILE A CA 1
ATOM 699 C C . ILE A 1 89 ? 4.925 -2.982 -9.424 1.00 98.50 89 ILE A C 1
ATOM 701 O O . ILE A 1 89 ? 5.300 -2.529 -10.508 1.00 98.50 89 ILE A O 1
ATOM 705 N N . LEU A 1 90 ? 5.698 -3.019 -8.336 1.00 96.94 90 LEU A N 1
ATOM 706 C CA . LEU A 1 90 ? 7.095 -2.592 -8.314 1.00 96.94 90 LEU A CA 1
ATOM 707 C C . LEU A 1 90 ? 7.973 -3.566 -7.525 1.00 96.94 90 LEU A C 1
ATOM 709 O O . LEU A 1 90 ? 7.556 -4.165 -6.529 1.00 96.94 90 LEU A O 1
ATOM 713 N N . THR A 1 91 ? 9.234 -3.661 -7.932 1.00 94.00 91 THR A N 1
ATOM 714 C CA . THR A 1 91 ? 10.286 -4.373 -7.202 1.00 94.00 91 THR A CA 1
ATOM 715 C C . THR A 1 91 ? 10.837 -3.474 -6.084 1.00 94.00 91 THR A C 1
ATOM 717 O O . THR A 1 91 ? 11.930 -2.926 -6.183 1.00 94.00 91 THR A O 1
ATOM 720 N N . ILE A 1 92 ? 10.046 -3.271 -5.025 1.00 86.56 92 ILE A N 1
ATOM 721 C CA . ILE A 1 92 ? 10.415 -2.473 -3.838 1.00 86.56 92 ILE A CA 1
ATOM 722 C C . ILE A 1 92 ? 10.739 -3.364 -2.632 1.00 86.56 92 ILE A C 1
ATOM 724 O O . ILE A 1 92 ? 10.289 -4.506 -2.547 1.00 86.56 92 ILE A O 1
ATOM 728 N N . LYS A 1 93 ? 11.514 -2.823 -1.683 1.00 83.94 93 LYS A N 1
ATOM 729 C CA . LYS A 1 93 ? 11.806 -3.440 -0.377 1.00 83.94 93 LYS A CA 1
ATOM 730 C C . LYS A 1 93 ? 11.043 -2.704 0.732 1.00 83.94 93 LYS A C 1
ATOM 732 O O . LYS A 1 93 ? 10.742 -1.522 0.592 1.00 83.94 93 LYS A O 1
ATOM 737 N N . GLY A 1 94 ? 10.782 -3.376 1.854 1.00 84.06 94 GLY A N 1
ATOM 738 C CA . GLY A 1 94 ? 10.072 -2.797 3.002 1.00 84.06 94 GLY A CA 1
ATOM 739 C C . GLY A 1 94 ? 8.613 -3.243 3.060 1.00 84.06 94 GLY A C 1
ATOM 740 O O . GLY A 1 94 ? 8.355 -4.445 3.042 1.00 84.06 94 GLY A O 1
ATOM 741 N N . ALA A 1 95 ? 7.679 -2.291 3.135 1.00 88.62 95 ALA A N 1
ATOM 742 C CA . ALA A 1 95 ? 6.247 -2.584 3.199 1.00 88.62 95 ALA A CA 1
ATOM 743 C C . ALA A 1 95 ? 5.754 -3.304 1.937 1.00 88.62 95 ALA A C 1
ATOM 745 O O . ALA A 1 95 ? 6.166 -2.982 0.820 1.00 88.62 95 ALA A O 1
ATOM 746 N N . GLU A 1 96 ? 4.867 -4.277 2.127 1.00 95.12 96 GLU A N 1
ATOM 747 C CA . GLU A 1 96 ? 4.311 -5.100 1.052 1.00 95.12 96 GLU A CA 1
ATOM 748 C C . GLU A 1 96 ? 3.342 -4.314 0.161 1.00 95.12 96 GLU A C 1
ATOM 750 O O . GLU A 1 96 ? 3.299 -4.541 -1.051 1.00 95.12 96 GLU A O 1
ATOM 755 N N . VAL A 1 97 ? 2.596 -3.381 0.757 1.00 97.56 97 VAL A N 1
ATOM 756 C CA . VAL A 1 97 ? 1.696 -2.448 0.072 1.00 97.56 97 VAL A CA 1
ATOM 757 C C . VAL A 1 97 ? 2.017 -1.023 0.517 1.00 97.56 97 VAL A C 1
ATOM 759 O O . VAL A 1 97 ? 2.240 -0.772 1.700 1.00 97.56 97 VAL A O 1
ATOM 762 N N . VAL A 1 98 ? 2.009 -0.083 -0.425 1.00 96.75 98 VAL A N 1
ATOM 763 C CA . VAL A 1 98 ? 2.119 1.357 -0.165 1.00 96.75 98 VAL A CA 1
ATOM 764 C C . VAL A 1 98 ? 0.840 2.021 -0.654 1.00 96.75 98 VAL A C 1
ATOM 766 O O . VAL A 1 98 ? 0.480 1.871 -1.820 1.00 96.75 98 VAL A O 1
ATOM 769 N N . LEU A 1 99 ? 0.151 2.742 0.226 1.00 97.56 99 LEU A N 1
ATOM 770 C CA . LEU A 1 99 ? -1.030 3.529 -0.112 1.00 97.56 99 LEU A CA 1
ATOM 771 C C . LEU A 1 99 ? -0.648 5.003 -0.186 1.00 97.56 99 LEU A C 1
ATOM 773 O O . LEU A 1 99 ? -0.238 5.601 0.811 1.00 97.56 99 LEU A O 1
ATOM 777 N N . GLY A 1 100 ? -0.771 5.547 -1.392 1.00 96.12 100 GLY A N 1
ATOM 778 C CA . GLY A 1 100 ? -0.418 6.916 -1.726 1.00 96.12 100 GLY A CA 1
ATOM 779 C C . GLY A 1 100 ? -1.626 7.840 -1.822 1.00 96.12 100 GLY A C 1
ATOM 780 O O . GLY A 1 100 ? -2.746 7.507 -1.419 1.00 96.12 100 GLY A O 1
ATOM 781 N N . ILE A 1 101 ? -1.397 9.006 -2.425 1.00 9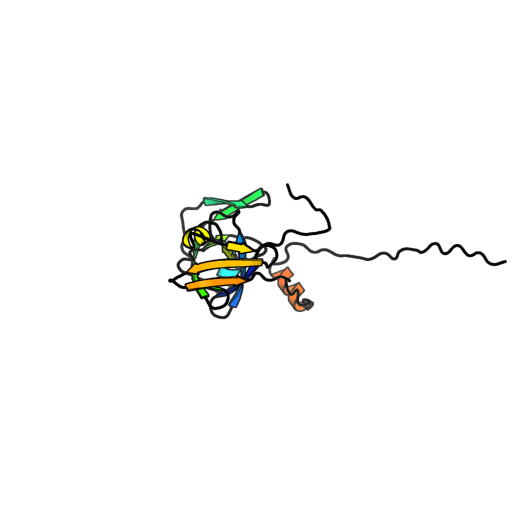6.38 101 ILE A N 1
ATOM 782 C CA . ILE A 1 101 ? -2.422 10.028 -2.663 1.00 96.38 101 ILE A CA 1
ATOM 783 C C . ILE A 1 101 ? -3.628 9.467 -3.425 1.00 96.38 101 ILE A C 1
ATOM 785 O O . ILE A 1 101 ? -4.749 9.796 -3.060 1.00 96.38 101 ILE A O 1
ATOM 789 N N . GLN A 1 102 ? -3.426 8.552 -4.381 1.00 97.06 102 GLN A N 1
ATOM 790 C CA . GLN A 1 102 ? -4.504 7.871 -5.112 1.00 97.06 102 GLN A CA 1
ATOM 791 C C . GLN A 1 102 ? -5.579 7.242 -4.207 1.00 97.06 102 GLN A C 1
ATOM 793 O O . GLN A 1 102 ? -6.751 7.224 -4.566 1.00 97.06 102 GLN A O 1
ATOM 798 N N . TRP A 1 103 ? -5.210 6.679 -3.052 1.00 96.81 103 TRP A N 1
ATOM 799 C CA . TRP A 1 103 ? -6.211 6.213 -2.088 1.00 96.81 103 TRP A CA 1
ATOM 800 C C . TRP A 1 103 ? -6.676 7.336 -1.163 1.00 96.81 103 TRP A C 1
ATOM 802 O O . TRP A 1 103 ? -7.872 7.479 -0.917 1.00 96.81 103 TRP A O 1
ATOM 812 N N . LEU A 1 104 ? -5.739 8.141 -0.658 1.00 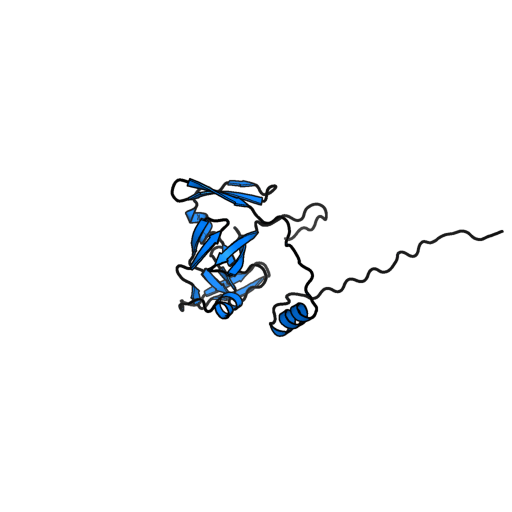94.81 104 LEU A N 1
ATOM 813 C CA . LEU A 1 104 ? -6.029 9.185 0.325 1.00 94.81 104 LEU A CA 1
ATOM 814 C C . LEU A 1 104 ? -7.014 10.240 -0.203 1.00 94.81 104 LEU A C 1
ATOM 816 O O . LEU A 1 104 ? -7.830 10.741 0.568 1.00 94.81 104 LEU A O 1
ATOM 820 N N . GLU A 1 105 ? -6.992 10.544 -1.503 1.00 94.56 105 GLU A N 1
ATOM 821 C CA . GLU A 1 105 ? -7.916 11.496 -2.131 1.00 94.56 105 GLU A CA 1
ATOM 822 C C . GLU A 1 105 ? -9.380 11.034 -2.074 1.00 94.56 105 GLU A C 1
ATOM 824 O O . GLU A 1 105 ? -10.282 11.866 -1.974 1.00 94.56 105 GLU A O 1
ATOM 829 N N . LEU A 1 106 ? -9.627 9.718 -2.042 1.00 94.31 106 LEU A N 1
ATOM 830 C CA . LEU A 1 106 ? -10.974 9.144 -1.935 1.00 94.31 106 LEU A CA 1
ATOM 831 C C . LEU A 1 106 ? -11.594 9.363 -0.553 1.00 94.31 106 LEU A C 1
ATOM 833 O O . LEU A 1 106 ? -12.812 9.328 -0.400 1.00 94.31 106 LEU A O 1
ATOM 837 N N . LEU A 1 107 ? -10.758 9.584 0.461 1.00 94.25 107 LEU A N 1
ATOM 838 C CA . LEU A 1 107 ? -11.191 9.758 1.845 1.00 94.25 107 LEU A CA 1
ATOM 839 C C . LEU A 1 107 ? -11.619 11.197 2.138 1.00 94.25 107 LEU A C 1
ATOM 841 O O . LEU A 1 107 ? -12.214 11.457 3.183 1.00 94.25 107 LEU A O 1
ATOM 845 N N . SER A 1 108 ? -11.356 12.127 1.213 1.00 85.94 108 SER A N 1
ATOM 846 C CA . SER A 1 108 ? -11.574 13.567 1.357 1.00 85.94 108 SER A CA 1
ATOM 847 C C . SER A 1 108 ? -10.850 14.149 2.581 1.00 85.94 108 SER A C 1
ATOM 849 O O . SER A 1 108 ? -9.660 14.448 2.515 1.00 85.94 108 SER A O 1
ATOM 851 N N . GLN A 1 109 ? -11.542 14.308 3.710 1.00 91.75 109 GLN A N 1
ATOM 852 C CA . GLN A 1 109 ? -10.965 14.808 4.948 1.00 91.75 109 GLN A CA 1
ATOM 853 C C . GLN A 1 109 ? -10.400 13.673 5.805 1.00 91.75 109 GLN A C 1
ATOM 855 O O . GLN A 1 109 ? -11.118 12.782 6.261 1.00 91.75 109 GLN A O 1
ATOM 860 N N . VAL A 1 110 ? -9.107 13.782 6.100 1.00 94.25 110 VAL A N 1
ATOM 861 C CA . VAL A 1 110 ? -8.374 12.872 6.977 1.00 94.25 110 VAL A CA 1
ATOM 862 C C . VAL A 1 110 ? -7.827 13.650 8.171 1.00 94.25 110 VAL A C 1
ATOM 864 O O . VAL A 1 110 ? -7.203 14.698 8.004 1.00 94.25 110 VAL A O 1
ATOM 867 N N . ILE A 1 111 ? -8.032 13.125 9.380 1.00 95.06 111 ILE A N 1
ATOM 868 C CA . ILE A 1 111 ? -7.411 13.620 10.612 1.00 95.06 111 ILE A CA 1
ATOM 869 C C . ILE A 1 111 ? -6.351 12.616 11.048 1.00 95.06 111 ILE A C 1
ATOM 871 O O . ILE A 1 111 ? -6.674 11.468 11.354 1.00 95.06 111 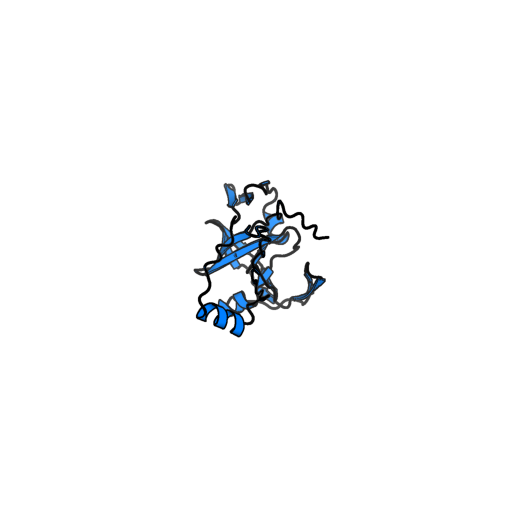ILE A O 1
ATOM 875 N N . THR A 1 112 ? -5.100 13.064 11.117 1.00 93.00 112 THR A N 1
ATOM 876 C CA . THR A 1 112 ? -3.971 12.224 11.520 1.00 93.00 112 THR A CA 1
ATOM 877 C C . THR A 1 112 ? -3.402 12.696 12.851 1.00 93.00 112 THR A C 1
ATOM 879 O O . THR A 1 112 ? -2.991 13.847 12.983 1.00 93.00 112 THR A O 1
ATOM 882 N N . ASP A 1 113 ? -3.331 11.796 13.832 1.00 92.19 113 ASP A N 1
ATOM 883 C CA . ASP A 1 113 ? -2.565 12.004 15.060 1.00 92.19 113 ASP A CA 1
ATOM 884 C C . ASP A 1 113 ? -1.255 11.221 14.956 1.00 92.19 113 ASP A C 1
ATOM 886 O O . ASP A 1 113 ? -1.212 10.011 15.180 1.00 92.19 113 ASP A O 1
ATOM 890 N N . HIS A 1 114 ? -0.169 11.918 14.623 1.00 86.75 114 HIS A N 1
ATOM 891 C CA . HIS A 1 114 ? 1.159 11.318 14.478 1.00 86.75 114 HIS A CA 1
ATOM 892 C C . HIS A 1 114 ? 1.781 10.861 15.806 1.00 86.75 114 HIS A C 1
ATOM 894 O O . HIS A 1 114 ? 2.690 10.034 15.790 1.00 86.75 114 HIS A O 1
ATOM 900 N N . LYS A 1 115 ? 1.311 11.361 16.957 1.00 87.19 115 LYS A N 1
ATOM 901 C CA . LYS A 1 115 ? 1.780 10.883 18.267 1.00 87.19 115 LYS A CA 1
ATOM 902 C C . LYS A 1 115 ? 1.145 9.540 18.602 1.00 87.19 115 LYS A C 1
ATOM 904 O O . LYS A 1 115 ? 1.830 8.647 19.090 1.00 87.19 115 LYS A O 1
ATOM 909 N N . GLN A 1 116 ? -0.148 9.400 18.316 1.00 89.44 116 GLN A N 1
ATOM 910 C CA . GLN A 1 116 ? -0.909 8.167 18.544 1.00 89.44 116 GLN A CA 1
ATOM 911 C C . GLN A 1 116 ? -0.859 7.192 17.359 1.00 89.44 116 GLN A C 1
ATOM 913 O O . GLN A 1 116 ? -1.363 6.074 17.465 1.00 89.44 116 GLN A O 1
ATOM 918 N N . LEU A 1 117 ? -0.261 7.616 16.241 1.00 91.69 117 LEU A N 1
ATOM 919 C CA . LEU A 1 117 ? -0.257 6.923 14.953 1.00 91.69 117 LEU A CA 1
ATOM 920 C C . LEU A 1 117 ? -1.667 6.582 14.470 1.00 91.69 117 LEU A C 1
ATOM 922 O O . LEU A 1 117 ? -1.888 5.504 13.940 1.00 91.69 117 LEU A O 1
ATOM 926 N N . THR A 1 118 ? -2.639 7.471 14.659 1.00 94.44 118 THR A N 1
ATOM 927 C CA . THR A 1 118 ? -4.014 7.214 14.205 1.00 94.44 118 THR A CA 1
ATOM 928 C C . THR A 1 118 ? -4.369 8.047 12.989 1.00 94.44 118 THR A C 1
ATOM 930 O O . THR A 1 118 ? -3.872 9.159 12.817 1.00 94.44 118 THR A O 1
ATOM 933 N N . MET A 1 119 ? -5.248 7.501 12.158 1.00 95.81 119 MET A N 1
ATOM 934 C CA . MET A 1 119 ? -5.823 8.159 10.995 1.00 95.81 119 MET A CA 1
ATOM 935 C C . MET A 1 119 ? -7.336 7.960 11.031 1.00 95.81 119 MET A C 1
ATOM 937 O O . MET A 1 119 ? -7.810 6.827 11.046 1.00 95.81 119 MET A O 1
ATOM 941 N N . THR A 1 120 ? -8.090 9.054 11.070 1.00 97.19 120 THR A N 1
ATOM 942 C CA . THR A 1 120 ? -9.555 9.043 11.163 1.00 97.19 120 THR A CA 1
ATOM 943 C C . THR A 1 120 ? -10.164 9.729 9.945 1.00 97.19 120 THR A C 1
ATOM 945 O O . THR A 1 120 ? -9.731 10.820 9.577 1.00 97.19 120 THR A O 1
ATOM 948 N N . PHE A 1 121 ? -11.163 9.103 9.328 1.00 97.06 121 PHE A N 1
ATOM 949 C CA . PHE A 1 121 ? -11.842 9.595 8.124 1.00 97.06 121 PHE A CA 1
ATOM 950 C C . PHE A 1 121 ? -13.283 9.072 8.048 1.00 97.06 121 PHE A C 1
ATOM 952 O O . PHE A 1 121 ? -13.696 8.232 8.851 1.00 97.06 121 PHE A O 1
ATOM 959 N N . GLN A 1 122 ? -14.066 9.588 7.100 1.00 96.19 122 GLN A N 1
ATOM 960 C CA . GLN A 1 122 ? -15.401 9.069 6.790 1.00 96.19 122 GLN A CA 1
ATOM 961 C C . GLN A 1 122 ? -15.318 8.070 5.637 1.00 96.19 122 GLN A C 1
ATOM 963 O O . GLN A 1 122 ? -14.701 8.352 4.613 1.00 96.19 122 GLN A O 1
ATOM 968 N N . TRP A 1 123 ? -15.964 6.919 5.790 1.00 94.00 123 TRP A N 1
ATOM 969 C CA . TRP A 1 123 ? -16.080 5.900 4.752 1.00 94.00 123 TRP A CA 1
ATOM 970 C C . TRP A 1 123 ? -17.467 5.267 4.813 1.00 94.00 123 TRP A C 1
ATOM 972 O O . TRP A 1 123 ? -17.907 4.850 5.883 1.00 94.00 123 TRP A O 1
ATOM 982 N N . GLU A 1 124 ? -18.180 5.241 3.685 1.00 90.38 124 GLU A N 1
ATOM 983 C CA . GLU A 1 124 ? -19.535 4.663 3.586 1.00 90.38 124 GLU A CA 1
ATOM 984 C C . GLU A 1 124 ? -20.512 5.167 4.672 1.00 90.38 124 GLU A C 1
ATOM 986 O O . GLU A 1 124 ? -21.308 4.419 5.240 1.00 90.38 124 GLU A O 1
ATOM 991 N N . GLY A 1 125 ? -20.433 6.462 5.001 1.00 91.25 125 GLY A N 1
ATOM 992 C CA . GLY A 1 125 ? -21.286 7.098 6.012 1.00 91.25 125 GLY A CA 1
ATOM 993 C C . GLY A 1 125 ? -20.937 6.752 7.464 1.00 91.25 125 GLY A C 1
ATOM 994 O O . GLY A 1 125 ? -21.706 7.087 8.365 1.00 91.25 125 GLY A O 1
ATOM 995 N N . LYS A 1 126 ? -19.800 6.093 7.713 1.00 93.94 126 LYS A N 1
ATOM 996 C CA . LYS A 1 126 ? -19.296 5.776 9.052 1.00 93.94 126 LYS A CA 1
ATOM 997 C C . LYS A 1 126 ? -17.929 6.405 9.280 1.00 93.94 126 LYS A C 1
ATOM 999 O O . LYS A 1 126 ? -17.092 6.464 8.381 1.00 93.94 126 LYS A O 1
ATOM 1004 N N . GLN A 1 127 ? -17.675 6.798 10.523 1.00 96.31 127 GLN A N 1
ATOM 1005 C CA . GLN A 1 127 ? -16.332 7.174 10.937 1.00 96.31 127 GLN A CA 1
ATOM 1006 C C . GLN A 1 127 ? -15.472 5.912 11.068 1.00 96.31 127 GLN A C 1
ATOM 1008 O O . GLN A 1 127 ? -15.809 5.002 11.825 1.00 96.31 127 GLN A O 1
ATOM 1013 N N . VAL A 1 128 ? -14.360 5.880 10.341 1.00 97.25 128 VAL A N 1
ATOM 1014 C CA . VAL A 1 128 ? -13.334 4.839 10.422 1.00 97.25 128 VAL A CA 1
ATOM 1015 C C . VAL A 1 128 ? -12.104 5.432 11.092 1.00 97.25 128 VAL A C 1
ATOM 1017 O O . VAL A 1 128 ? -11.695 6.549 10.773 1.00 97.25 128 VAL A O 1
ATOM 1020 N N . GLN A 1 129 ? -11.507 4.678 12.014 1.00 97.25 129 GLN A N 1
ATOM 1021 C CA . GLN A 1 129 ? -10.222 5.011 12.617 1.00 97.25 129 GLN A CA 1
ATOM 1022 C C . GLN A 1 129 ? -9.250 3.847 12.432 1.00 97.25 129 GLN A C 1
ATOM 1024 O O . GLN A 1 129 ? -9.468 2.742 12.930 1.00 97.25 129 GLN A O 1
ATOM 1029 N N . LEU A 1 130 ? -8.155 4.117 11.729 1.00 96.81 130 LEU A N 1
ATOM 1030 C CA . LEU A 1 130 ? -7.035 3.202 11.562 1.00 96.81 130 LEU A CA 1
ATOM 1031 C C . LEU A 1 130 ? -5.929 3.558 12.556 1.00 96.81 130 LEU A C 1
ATOM 1033 O O . LEU A 1 130 ? -5.703 4.737 12.841 1.00 96.81 130 LEU A O 1
ATOM 1037 N N . LYS A 1 131 ? -5.243 2.546 13.093 1.00 95.31 131 LYS A N 1
ATOM 1038 C CA . LYS A 1 131 ? -4.160 2.717 14.061 1.00 95.31 131 LYS A CA 1
ATOM 1039 C C . LYS A 1 131 ? -2.887 2.053 13.544 1.00 95.31 131 LYS A C 1
ATOM 1041 O O . LYS A 1 131 ? -2.851 0.870 13.237 1.00 95.31 131 LYS A O 1
ATOM 1046 N N . GLY A 1 132 ? -1.833 2.845 13.460 1.00 91.88 132 GLY A N 1
ATOM 1047 C CA . GLY A 1 132 ? -0.504 2.403 13.097 1.00 91.88 132 GLY A CA 1
ATOM 1048 C C . GLY A 1 132 ? 0.117 1.517 14.165 1.00 91.88 132 GLY A C 1
ATOM 1049 O O . GLY A 1 132 ? -0.113 1.686 15.366 1.00 91.88 132 GLY A O 1
ATOM 1050 N N . GLU A 1 133 ? 0.949 0.590 13.718 1.00 85.38 133 GLU A N 1
ATOM 1051 C CA . GLU A 1 133 ? 1.762 -0.239 14.590 1.00 85.38 133 GLU A CA 1
ATOM 1052 C C . GLU A 1 133 ? 2.892 0.600 15.199 1.00 85.38 133 GLU A C 1
ATOM 1054 O O . GLU A 1 133 ? 3.678 1.245 14.504 1.00 85.38 133 GLU A O 1
ATOM 1059 N N . SER A 1 134 ? 2.976 0.618 16.531 1.00 64.75 134 SER A N 1
ATOM 1060 C CA . SER A 1 134 ? 3.992 1.384 17.264 1.00 64.75 134 SER A CA 1
ATOM 1061 C C . SER A 1 134 ? 5.347 0.677 17.347 1.00 64.75 134 SER A C 1
ATOM 1063 O O . SER A 1 134 ? 6.352 1.340 17.641 1.00 64.75 134 SER A O 1
ATOM 1065 N N . HIS A 1 135 ? 5.357 -0.633 17.080 1.00 58.12 135 HIS A N 1
ATOM 1066 C CA . HIS A 1 135 ? 6.503 -1.529 17.120 1.00 58.12 135 HIS A CA 1
ATOM 1067 C C . HIS A 1 135 ? 6.400 -2.519 15.961 1.00 58.12 135 HIS A C 1
ATOM 1069 O O . HIS A 1 135 ? 5.441 -3.283 15.886 1.00 58.12 135 HIS A O 1
ATOM 1075 N N . PHE A 1 136 ? 7.415 -2.554 15.098 1.00 52.28 136 PHE A N 1
ATOM 1076 C CA . PHE A 1 136 ? 7.684 -3.765 14.335 1.00 52.28 136 PHE A CA 1
ATOM 1077 C C . PHE A 1 136 ? 8.000 -4.849 15.369 1.00 52.28 136 PHE A C 1
ATOM 1079 O O . PHE A 1 136 ? 9.049 -4.796 16.015 1.00 52.28 136 PHE A O 1
ATOM 1086 N N . ASN A 1 137 ? 7.082 -5.791 15.586 1.00 42.91 137 ASN A N 1
ATOM 1087 C CA . ASN A 1 137 ? 7.393 -6.996 16.343 1.00 42.91 137 ASN A CA 1
ATOM 1088 C C . ASN A 1 137 ? 8.386 -7.806 15.508 1.00 42.91 137 ASN A C 1
ATOM 1090 O O . ASN A 1 137 ? 8.008 -8.652 14.700 1.00 42.91 137 ASN A O 1
ATOM 1094 N N . PHE A 1 138 ? 9.671 -7.503 15.666 1.00 48.50 138 PHE A N 1
ATOM 1095 C CA . PHE A 1 138 ? 10.734 -8.373 15.200 1.00 48.50 138 PHE A CA 1
ATOM 1096 C C . PHE A 1 138 ? 10.746 -9.591 16.122 1.00 48.50 138 PHE A C 1
ATOM 1098 O O . PHE A 1 138 ? 11.460 -9.628 17.121 1.00 48.50 138 PHE A O 1
ATOM 1105 N N . GLU A 1 139 ? 9.919 -10.582 15.802 1.00 56.16 139 GLU A N 1
ATOM 1106 C CA . GLU A 1 139 ? 10.123 -11.935 16.309 1.00 56.16 139 GLU A CA 1
ATOM 1107 C C . GLU A 1 139 ? 11.539 -12.373 15.891 1.00 56.16 139 GLU A C 1
ATOM 1109 O O . GLU A 1 139 ? 11.887 -12.256 14.706 1.00 56.16 139 GLU A O 1
ATOM 1114 N N . PRO A 1 140 ? 12.385 -12.841 16.827 1.00 57.56 140 PRO A N 1
ATOM 1115 C CA . PRO A 1 140 ? 13.705 -13.347 16.492 1.00 57.56 140 PRO A CA 1
ATOM 1116 C C . PRO A 1 140 ? 13.593 -14.429 15.417 1.00 57.56 140 PRO A C 1
ATOM 1118 O O . PRO A 1 140 ? 12.942 -15.457 15.603 1.00 57.56 140 PRO A O 1
ATOM 1121 N N . LEU A 1 141 ? 14.239 -14.203 14.276 1.00 69.44 141 LEU A N 1
ATOM 1122 C CA . LEU A 1 141 ? 14.257 -15.183 13.200 1.00 69.44 141 LEU A CA 1
ATOM 1123 C C . LEU A 1 141 ? 15.128 -16.367 13.613 1.00 69.44 141 LEU A C 1
ATOM 1125 O O . LEU A 1 141 ? 16.278 -16.205 14.027 1.00 69.44 141 LEU A O 1
ATOM 1129 N N . CYS A 1 142 ? 14.619 -17.582 13.436 1.00 74.75 142 CYS A N 1
ATOM 1130 C CA . CYS A 1 142 ? 15.459 -18.761 13.548 1.00 74.75 142 CYS A CA 1
ATOM 1131 C C . CYS A 1 142 ? 16.449 -18.816 12.374 1.00 74.75 142 CYS A C 1
ATOM 1133 O O . CYS A 1 142 ? 16.214 -18.272 11.291 1.00 74.75 142 CYS A O 1
ATOM 1135 N N . THR A 1 143 ? 17.554 -19.542 12.545 1.00 75.31 143 THR A N 1
ATOM 1136 C CA . THR A 1 143 ? 18.588 -19.692 11.504 1.00 75.31 143 THR A CA 1
ATOM 1137 C C . THR A 1 143 ? 18.028 -20.213 10.179 1.00 75.31 143 THR A C 1
ATOM 1139 O O . THR A 1 143 ? 18.493 -19.827 9.110 1.00 75.31 143 THR A O 1
ATOM 1142 N N . ARG A 1 144 ? 16.987 -21.056 10.225 1.00 76.31 144 ARG A N 1
ATOM 1143 C CA . ARG A 1 144 ? 16.293 -21.546 9.028 1.00 76.31 144 ARG A CA 1
ATOM 1144 C C . ARG A 1 144 ? 15.520 -20.429 8.318 1.00 76.31 144 ARG A C 1
ATOM 1146 O O . ARG A 1 144 ? 15.533 -20.393 7.093 1.00 76.31 144 ARG A O 1
ATOM 1153 N N . GLN A 1 145 ? 14.868 -19.527 9.052 1.00 77.69 145 GLN A N 1
ATOM 1154 C CA . GLN A 1 145 ? 14.191 -18.366 8.467 1.00 77.69 145 GLN A CA 1
ATOM 1155 C C . GLN A 1 145 ? 15.204 -17.389 7.867 1.00 77.69 145 GLN A C 1
ATOM 1157 O O . GLN A 1 145 ? 15.000 -16.943 6.745 1.00 77.69 145 GLN A O 1
ATOM 1162 N N . LEU A 1 146 ? 16.331 -17.142 8.541 1.00 80.50 146 LEU A N 1
ATOM 1163 C CA . LEU A 1 146 ? 17.392 -16.279 8.016 1.00 80.50 146 LEU A CA 1
ATOM 1164 C C . LEU A 1 146 ? 17.977 -16.819 6.701 1.00 80.50 146 LEU A C 1
ATOM 1166 O O . LEU A 1 146 ? 18.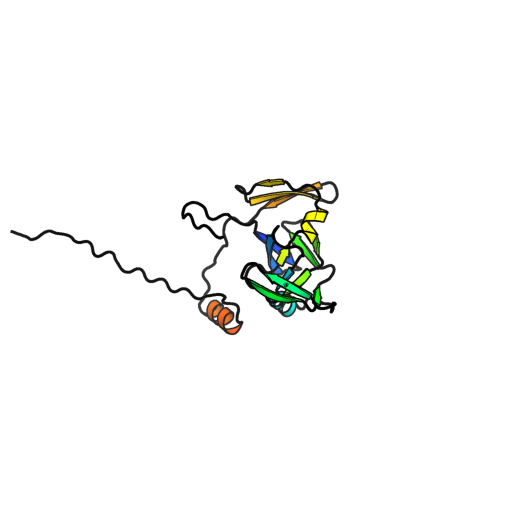032 -16.092 5.715 1.00 80.50 146 LEU A O 1
ATOM 1170 N N . LYS A 1 147 ? 18.308 -18.118 6.646 1.00 79.75 147 LYS A N 1
ATOM 1171 C CA . LYS A 1 147 ? 18.764 -18.777 5.407 1.00 79.75 147 LYS A CA 1
ATOM 1172 C C . LYS A 1 147 ? 17.721 -18.713 4.290 1.00 79.75 147 LYS A C 1
ATOM 1174 O O . LYS A 1 147 ? 18.071 -18.576 3.124 1.00 79.75 147 LYS A O 1
ATOM 1179 N N . ARG A 1 148 ? 16.429 -18.816 4.629 1.00 79.25 148 ARG A N 1
ATOM 1180 C CA . ARG A 1 148 ? 15.346 -18.649 3.647 1.00 79.25 148 ARG A CA 1
ATOM 1181 C C . ARG A 1 148 ? 15.280 -17.223 3.117 1.00 79.25 148 ARG A C 1
ATOM 1183 O O . ARG A 1 148 ? 15.060 -17.067 1.925 1.00 79.25 148 ARG A O 1
ATOM 1190 N N . LEU A 1 149 ? 15.450 -16.213 3.970 1.00 78.56 149 LEU A N 1
ATOM 1191 C CA . LEU A 1 149 ? 15.455 -14.811 3.548 1.00 78.56 149 LEU A CA 1
ATOM 1192 C C . LEU A 1 149 ? 16.643 -14.506 2.632 1.00 78.56 149 LEU A C 1
ATOM 1194 O O . LEU A 1 149 ? 16.455 -13.833 1.623 1.00 78.56 149 LEU A O 1
ATOM 1198 N N . GLU A 1 150 ? 17.821 -15.051 2.943 1.00 79.56 150 GLU A N 1
ATOM 1199 C CA . GLU A 1 150 ? 19.021 -14.962 2.103 1.00 79.56 150 GLU A CA 1
ATOM 1200 C C . GLU A 1 150 ? 18.790 -15.607 0.729 1.00 79.56 150 GLU A C 1
ATOM 1202 O O . GLU A 1 150 ? 18.953 -14.958 -0.298 1.00 79.56 150 GLU A O 1
ATOM 1207 N N . ALA A 1 151 ? 18.301 -16.851 0.697 1.00 74.06 151 ALA A N 1
ATOM 1208 C CA . ALA A 1 151 ? 18.032 -17.574 -0.549 1.00 74.06 151 ALA A CA 1
ATOM 1209 C C . ALA A 1 151 ? 16.935 -16.934 -1.422 1.00 74.06 151 ALA A C 1
ATOM 1211 O O . ALA A 1 151 ? 16.783 -17.277 -2.590 1.00 74.06 151 ALA A O 1
ATOM 1212 N N . CYS A 1 152 ? 16.129 -16.049 -0.841 1.00 65.94 152 CYS A N 1
ATOM 1213 C CA . CYS A 1 152 ? 15.001 -15.389 -1.485 1.00 65.94 152 CYS A CA 1
ATOM 1214 C C . CYS A 1 152 ? 15.268 -13.916 -1.821 1.00 65.94 152 CYS A C 1
ATOM 1216 O O . CYS A 1 152 ? 14.308 -13.205 -2.126 1.00 65.94 152 CYS A O 1
ATOM 1218 N N . ASP A 1 153 ? 16.513 -13.452 -1.689 1.00 68.88 153 ASP A N 1
ATOM 1219 C CA . ASP A 1 153 ? 16.918 -12.053 -1.887 1.00 68.88 153 ASP A CA 1
ATOM 1220 C C . ASP A 1 153 ? 16.039 -11.051 -1.105 1.00 68.88 153 ASP A C 1
ATOM 1222 O O . ASP A 1 153 ? 15.727 -9.941 -1.528 1.00 68.88 153 ASP A O 1
ATOM 1226 N N . SER A 1 154 ? 15.563 -11.494 0.065 1.00 65.06 154 SER A N 1
ATOM 1227 C CA . SER A 1 154 ? 14.637 -10.749 0.929 1.00 65.06 154 SER A CA 1
ATOM 1228 C C . SER A 1 154 ? 15.360 -10.017 2.065 1.00 65.06 154 SER A C 1
ATOM 1230 O O . SER A 1 154 ? 14.716 -9.450 2.944 1.00 65.06 154 SER A O 1
ATOM 1232 N N . ILE A 1 155 ? 16.697 -10.033 2.067 1.00 73.69 155 ILE A N 1
ATOM 1233 C CA . ILE A 1 155 ? 17.535 -9.300 3.020 1.00 73.69 155 ILE A CA 1
ATOM 1234 C C . ILE A 1 155 ? 17.984 -8.000 2.350 1.00 73.69 155 ILE A C 1
ATOM 1236 O O . ILE A 1 155 ? 18.692 -8.013 1.349 1.00 73.69 155 ILE A O 1
ATOM 1240 N N . ALA A 1 156 ? 17.565 -6.857 2.896 1.00 68.56 156 ALA A N 1
ATOM 1241 C CA . ALA A 1 156 ? 17.983 -5.553 2.383 1.00 68.56 156 ALA A CA 1
ATOM 1242 C C . ALA A 1 156 ? 19.441 -5.230 2.753 1.00 68.56 156 ALA A C 1
ATOM 1244 O O . ALA A 1 156 ? 20.206 -4.829 1.883 1.00 68.56 156 ALA A O 1
ATOM 1245 N N . SER A 1 157 ? 19.807 -5.455 4.021 1.00 67.75 157 SER A N 1
ATOM 1246 C CA . SER A 1 157 ? 21.150 -5.243 4.572 1.00 67.75 157 SER A CA 1
ATOM 1247 C C . SER A 1 157 ? 21.389 -6.183 5.757 1.00 67.75 157 SER A C 1
ATOM 1249 O O . SER A 1 157 ? 20.466 -6.440 6.532 1.00 67.75 157 SER A O 1
ATOM 1251 N N . LEU A 1 158 ? 22.627 -6.654 5.933 1.00 76.31 158 LEU A N 1
ATOM 1252 C CA . LEU A 1 158 ? 23.064 -7.406 7.113 1.00 76.31 158 LEU A CA 1
ATOM 1253 C C . LEU A 1 158 ? 24.006 -6.529 7.945 1.00 76.31 158 LEU A C 1
ATOM 1255 O O . LEU A 1 158 ? 25.067 -6.132 7.469 1.00 76.31 158 LEU A O 1
ATOM 1259 N N . LEU A 1 159 ? 23.621 -6.228 9.184 1.00 75.94 159 LEU A N 1
ATOM 1260 C CA . LEU A 1 159 ? 24.428 -5.442 10.116 1.00 75.94 159 LEU A CA 1
ATOM 1261 C C . LEU A 1 159 ? 24.888 -6.339 11.265 1.00 75.94 159 LEU A C 1
ATOM 1263 O O . LEU A 1 159 ? 24.070 -6.949 11.951 1.00 75.94 159 LEU A O 1
ATOM 1267 N N . TYR A 1 160 ? 26.199 -6.409 11.478 1.00 80.00 160 TYR A N 1
ATOM 1268 C CA . TYR A 1 160 ? 26.802 -7.127 12.596 1.00 80.00 160 TYR A CA 1
ATOM 1269 C C . TYR A 1 160 ? 27.286 -6.119 13.638 1.00 80.00 160 TYR A C 1
ATOM 1271 O O . TYR A 1 160 ? 28.166 -5.306 13.360 1.00 80.00 160 TYR A O 1
ATOM 1279 N N . MET A 1 161 ? 26.711 -6.169 14.840 1.00 76.44 161 MET A N 1
ATOM 1280 C CA . MET A 1 161 ? 27.126 -5.325 15.959 1.00 76.44 161 MET A CA 1
ATOM 1281 C C . MET A 1 161 ? 27.935 -6.148 16.955 1.00 76.44 161 MET A C 1
ATOM 1283 O O . MET A 1 161 ? 27.479 -7.180 17.443 1.00 76.44 161 MET A O 1
ATOM 1287 N N . LYS A 1 162 ? 29.131 -5.659 17.286 1.00 79.75 162 LYS A N 1
ATOM 1288 C CA . LYS A 1 162 ? 29.976 -6.206 18.347 1.00 79.75 162 LYS A CA 1
ATOM 1289 C C . LYS A 1 162 ? 30.196 -5.118 19.387 1.00 79.75 162 LYS A C 1
ATOM 1291 O O . LYS A 1 162 ? 30.776 -4.084 19.073 1.00 79.75 162 LYS A O 1
ATOM 1296 N N . ALA A 1 163 ? 29.762 -5.357 20.619 1.00 74.06 163 ALA A N 1
ATOM 1297 C CA . ALA A 1 163 ? 30.154 -4.514 21.737 1.00 74.06 163 ALA A CA 1
ATOM 1298 C C . ALA A 1 163 ? 31.607 -4.842 22.116 1.00 74.06 163 ALA A C 1
ATOM 1300 O O . ALA A 1 163 ? 31.932 -5.986 22.436 1.00 74.06 163 ALA A O 1
ATOM 1301 N N . SER A 1 164 ? 32.493 -3.853 22.054 1.00 75.38 164 SER A N 1
ATOM 1302 C CA . SER A 1 164 ? 33.808 -3.905 22.694 1.00 75.38 164 SER A CA 1
ATOM 1303 C C . SER A 1 164 ? 33.678 -3.300 24.089 1.00 75.38 164 SER A C 1
ATOM 1305 O O . SER A 1 164 ? 33.208 -2.172 24.215 1.00 75.38 164 SER A O 1
ATOM 1307 N N . GLY A 1 165 ? 34.042 -4.055 25.128 1.00 65.94 165 GLY A N 1
ATOM 1308 C CA . GLY A 1 165 ? 33.957 -3.593 26.513 1.00 65.94 165 GLY A CA 1
ATOM 1309 C C . GLY A 1 165 ? 34.742 -2.299 26.728 1.00 65.94 165 GLY A C 1
ATOM 1310 O O . GLY A 1 165 ? 35.866 -2.166 26.245 1.00 65.94 165 GLY A O 1
ATOM 1311 N N . LEU A 1 166 ? 34.139 -1.353 27.451 1.00 58.31 166 LEU A N 1
ATOM 1312 C CA . LEU A 1 166 ? 34.852 -0.219 28.028 1.00 58.31 166 LEU A CA 1
ATOM 1313 C C . LEU A 1 166 ? 35.871 -0.796 29.014 1.00 58.31 166 LEU A C 1
ATOM 1315 O O . LEU A 1 166 ? 35.485 -1.341 30.046 1.00 58.31 166 LEU A O 1
ATOM 1319 N N . ALA A 1 167 ? 37.158 -0.729 28.681 1.00 51.09 167 ALA A N 1
ATOM 1320 C CA . ALA A 1 167 ? 38.198 -0.942 29.673 1.00 51.09 167 ALA A CA 1
ATOM 1321 C C . ALA A 1 167 ? 38.072 0.198 30.694 1.00 51.09 167 ALA A C 1
ATOM 1323 O O . ALA A 1 167 ? 38.374 1.349 30.383 1.00 51.09 167 ALA A O 1
ATOM 1324 N N . GLY A 1 168 ? 37.543 -0.111 31.877 1.00 49.59 168 GLY A N 1
ATOM 1325 C CA . GLY A 1 168 ? 37.663 0.768 33.028 1.00 49.59 168 GLY A CA 1
ATOM 1326 C C . GLY A 1 168 ? 39.141 0.874 33.386 1.00 49.59 168 GLY A C 1
ATOM 1327 O O . GLY A 1 168 ? 39.774 -0.136 33.689 1.00 49.59 168 GLY A O 1
ATOM 1328 N N . ASN A 1 169 ? 39.691 2.084 33.309 1.00 51.94 169 ASN A N 1
ATOM 1329 C CA . ASN A 1 169 ? 40.895 2.424 34.052 1.00 51.94 169 ASN A CA 1
ATOM 1330 C C . ASN A 1 169 ? 40.506 2.462 35.532 1.00 51.94 169 ASN A C 1
ATOM 1332 O O . ASN A 1 169 ? 40.057 3.498 36.019 1.00 51.94 169 ASN A O 1
ATOM 1336 N N . ASP A 1 170 ? 40.664 1.340 36.225 1.00 50.78 170 ASP A N 1
ATOM 1337 C CA . ASP A 1 170 ? 40.790 1.355 37.677 1.00 50.78 170 ASP A CA 1
ATOM 1338 C C . ASP A 1 170 ? 42.266 1.592 38.010 1.00 50.78 170 ASP A C 1
ATOM 1340 O O . ASP A 1 170 ? 43.083 0.673 38.082 1.00 50.78 170 ASP A O 1
ATOM 1344 N N . ASP A 1 171 ? 42.601 2.871 38.187 1.00 52.56 171 ASP A N 1
ATOM 1345 C CA . ASP A 1 171 ? 43.738 3.295 38.996 1.00 52.56 171 ASP A CA 1
ATOM 1346 C C . ASP A 1 171 ? 43.498 2.822 40.435 1.00 52.56 171 ASP A C 1
ATOM 1348 O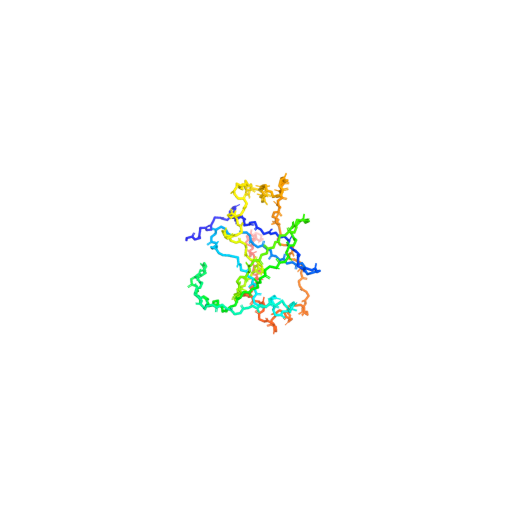 O . ASP A 1 171 ? 42.726 3.439 41.167 1.00 52.56 171 ASP A O 1
ATOM 1352 N N . HIS A 1 172 ? 44.176 1.756 40.861 1.00 48.34 172 HIS A N 1
ATOM 1353 C CA . HIS A 1 172 ? 44.573 1.547 42.258 1.00 48.34 172 HIS A CA 1
ATOM 1354 C C . HIS A 1 172 ? 45.829 0.668 42.306 1.00 48.34 172 HIS A C 1
ATOM 1356 O O . HIS A 1 172 ? 45.776 -0.559 42.246 1.00 48.34 172 HIS A O 1
ATOM 1362 N N . ASN A 1 173 ? 46.984 1.326 42.404 1.00 37.22 173 ASN A N 1
ATOM 1363 C CA . ASN A 1 173 ? 48.247 0.696 42.770 1.00 37.22 173 ASN A CA 1
ATOM 1364 C C . ASN A 1 173 ? 48.246 0.408 44.288 1.00 37.22 173 ASN A C 1
ATOM 1366 O O . ASN A 1 173 ? 47.889 1.310 45.050 1.00 37.22 173 ASN A O 1
ATOM 1370 N N . PRO A 1 174 ? 48.625 -0.795 44.757 1.00 50.62 174 PRO A N 1
ATOM 1371 C CA . PRO A 1 174 ? 48.752 -1.069 46.180 1.00 50.62 174 PRO A CA 1
ATOM 1372 C C . PRO A 1 174 ? 50.132 -0.650 46.718 1.00 50.62 174 PRO A C 1
ATOM 1374 O O . PRO A 1 174 ? 51.144 -0.831 46.043 1.00 50.62 174 PRO A O 1
ATOM 1377 N N . GLN A 1 175 ? 50.111 -0.225 47.988 1.00 38.44 175 GLN A N 1
ATOM 1378 C CA . GLN A 1 175 ? 51.208 0.126 48.914 1.00 38.44 175 GLN A CA 1
ATOM 1379 C C . GLN A 1 175 ? 51.742 1.560 48.863 1.00 38.44 175 GLN A C 1
ATOM 1381 O O . GLN A 1 175 ? 52.366 1.962 47.860 1.00 38.44 175 GLN A O 1
#

Sequence (175 aa):
MLAFDGQHTPKTICLQGTYQSHKLQVLLDNGSTHNFIQERLVSN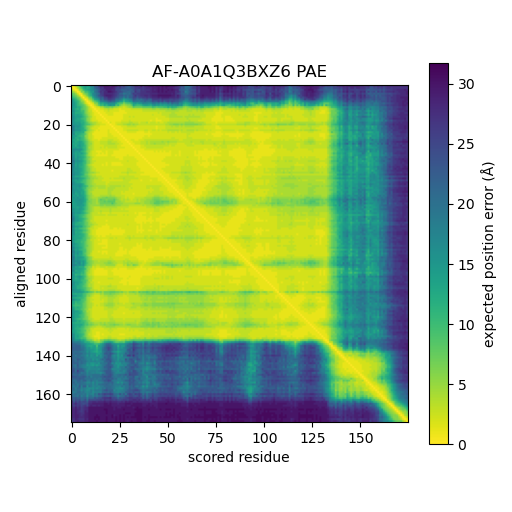LGISKVDIKPFHVYVGNGEVLTCLSKCVNIPITLQGHEFQFDLYILTIKGAEVVLGIQWLELLSQVITDHKQLTMTFQWEGKQVQLKGESHFNFEPLCTRQLKRLEACDSIASLLYMKASGLAGNDDHNPQ

Mean predicted aligned error: 11.12 Å

Solvent-accessible surface area (backbone atoms only — not comparable to full-atom values): 10885 Å² total; per-residue (Å²): 138,88,83,88,59,99,85,65,80,87,73,70,42,34,32,68,30,29,44,92,91,46,78,40,43,31,31,59,33,87,88,34,69,54,28,34,30,24,43,67,57,38,64,76,69,66,56,70,69,44,80,52,85,70,47,81,44,81,44,98,87,73,50,76,47,72,34,50,35,30,32,68,71,42,63,35,30,47,88,87,45,76,45,72,36,61,28,39,35,35,95,65,83,83,58,46,28,38,43,9,40,62,55,53,63,77,40,68,63,73,50,72,40,75,89,74,29,31,42,34,33,58,52,98,93,38,84,45,74,49,63,28,57,92,61,85,82,76,69,84,72,51,74,68,54,50,53,50,32,57,77,62,74,65,61,92,77,88,83,87,87,78,88,76,80,82,80,75,84,78,89,74,85,85,136

Radius of gyration: 21.03 Å; Cα contacts (8 Å, |Δi|>4): 273; chains: 1; bounding box: 72×38×70 Å

InterPro domains:
  IPR021109 Aspartic peptidase domain superfamily [G3DSA:2.40.70.10] (11-136)
  IPR021109 Aspartic peptidase domain superfamily [SSF50630] (9-110)
  IPR032567 RTL1-related [PTHR15503] (26-119)

Secondary structure (DSSP, 8-state):
-----TT-PPPP-EEEEEETTEEEEEEE-TT-SS-EEEHHHHHHHT---EEEEEEEEE-TTS-EEEEEEEEEEEEEEETTEEEEEEEEEE---S-SEEE-HHHHGGG-SEEEETTTTEEEEEETTEEEEEE--SS---PPPPHHHHHHHHHTT--S------PPP----------